Protein AF-A0A1Z4MXE3-F1 (afdb_monomer)

Solvent-accessible surface area (backbone atoms only — not comparable to full-atom values): 8444 Å² total; per-residue (Å²): 136,55,54,47,36,61,93,69,44,44,76,55,53,34,28,38,42,32,34,29,55,72,47,71,58,92,94,42,59,33,21,33,39,33,28,43,34,72,70,35,86,83,35,94,52,37,66,32,67,41,88,80,74,66,72,17,80,38,74,68,53,31,50,51,53,51,50,55,44,47,75,76,68,54,95,65,76,41,93,60,67,86,61,68,53,52,47,77,56,95,62,22,42,34,39,50,47,78,57,98,76,30,22,37,57,46,30,26,53,36,74,44,88,53,75,70,50,71,98,57,78,28,82,36,66,67,59,44,53,52,53,52,48,55,58,48,52,61,46,53,56,53,53,57,64,74,76,108

Foldseek 3Di:
DWWWPQVLWDFFQQKIWIKTFPDDDPPFTKIWTAIDGNVAPVWPRHRDTRPVVDIDRDSVRNVVVVNVCCVVPPPHGDPDGQQPQWDADPQWIWRWDDDPQKIAIFIGHGHGPDTPGDPDIDNDPVVHVVVVVVVVVVVVVVVVVVVD

Secondary structure (DSSP, 8-state):
-PPB-GGG-EEETTEEEEEEEEEEETTEEEEEEEEEETTGGGSTTTT-B-TT---BSSHHHHHHHHHHHHHHH-S---SS-TTTTEEEETTEEEEEEEETTEEEEEEE-TT-------S--BSSHHHHHHHHHHHHHHHHHHHHHTT-

Organism: NCBI:txid231146

Radius of gyration: 16.45 Å; Cα contacts (8 Å, |Δi|>4): 256; chains: 1; bounding box: 43×32×37 Å

Sequence (148 aa):
MSRLLYESSVSYKGYLIIPFVFGKADNYEIYSYKLLAEIGNNSQFHKTENPSGIYGSSISNIIDIAKEHIDKQSEFISSGDSFKSRYIYHHNLIIVSQQEGKYFYDHYPPELLNNIAAPKLFNSEYECLSWIKLGLDGRYTRQRVRQL

Mean predicted aligned error: 4.68 Å

pLDDT: mean 92.14, std 9.33, range [47.22, 98.69]

Structure (mmCIF, N/CA/C/O backbone):
data_AF-A0A1Z4MXE3-F1
#
_entry.id   AF-A0A1Z4MXE3-F1
#
loop_
_atom_site.group_PDB
_atom_site.id
_atom_site.type_symbol
_atom_site.label_atom_id
_atom_site.label_alt_id
_atom_site.label_comp_id
_atom_site.label_asym_id
_atom_site.label_entity_id
_atom_site.label_seq_id
_atom_site.pdbx_PDB_ins_code
_atom_site.Cartn_x
_atom_site.Cartn_y
_atom_site.Cartn_z
_atom_site.occupancy
_atom_site.B_iso_or_equiv
_atom_site.auth_seq_id
_atom_site.auth_comp_id
_atom_site.auth_asym_id
_atom_site.auth_atom_id
_atom_site.pdbx_PDB_model_num
ATOM 1 N N . MET A 1 1 ? 17.500 -2.562 -0.982 1.00 59.06 1 MET A N 1
ATOM 2 C CA . MET A 1 1 ? 16.059 -2.657 -1.287 1.00 59.06 1 MET A CA 1
ATOM 3 C C . MET A 1 1 ? 15.598 -1.291 -1.726 1.00 59.06 1 MET A C 1
ATOM 5 O O . MET A 1 1 ? 16.118 -0.302 -1.223 1.00 59.06 1 MET A O 1
ATOM 9 N N . SER A 1 2 ? 14.756 -1.257 -2.744 1.00 80.94 2 SER A N 1
ATOM 10 C CA . SER A 1 2 ? 14.159 -0.039 -3.264 1.00 80.94 2 SER A CA 1
ATOM 11 C C . SER A 1 2 ? 12.849 0.247 -2.543 1.00 80.94 2 SER A C 1
ATOM 13 O O . SER A 1 2 ? 12.075 -0.660 -2.229 1.00 80.94 2 SER A O 1
ATOM 15 N N . ARG A 1 3 ? 12.600 1.538 -2.343 1.00 92.81 3 ARG A N 1
ATOM 16 C CA . ARG A 1 3 ? 11.379 2.057 -1.746 1.00 92.81 3 ARG A CA 1
ATOM 17 C C . ARG A 1 3 ? 10.138 1.614 -2.528 1.00 92.81 3 ARG A C 1
ATOM 19 O O . ARG A 1 3 ? 10.106 1.697 -3.756 1.00 92.81 3 ARG A O 1
ATOM 26 N N . LEU A 1 4 ? 9.088 1.248 -1.801 1.00 97.25 4 LEU A N 1
ATOM 27 C CA . LEU A 1 4 ? 7.732 1.074 -2.311 1.00 97.25 4 LEU A CA 1
ATOM 28 C C . LEU A 1 4 ? 7.131 2.441 -2.675 1.00 97.25 4 LEU A C 1
ATOM 30 O O . LEU A 1 4 ? 7.092 3.373 -1.863 1.00 97.25 4 LEU A O 1
ATOM 34 N N . LEU A 1 5 ? 6.655 2.572 -3.911 1.00 97.44 5 LEU A N 1
ATOM 35 C CA . LEU A 1 5 ? 6.139 3.823 -4.470 1.00 97.44 5 LEU A CA 1
ATOM 36 C C . LEU A 1 5 ? 4.646 3.963 -4.154 1.00 97.44 5 LEU A C 1
ATOM 38 O O . LEU A 1 5 ? 3.789 3.887 -5.037 1.00 97.44 5 LEU A O 1
ATOM 42 N N . TYR A 1 6 ? 4.315 4.140 -2.874 1.00 97.94 6 TYR A N 1
ATOM 43 C CA . TYR A 1 6 ? 2.925 4.241 -2.417 1.00 97.94 6 TYR A CA 1
ATOM 44 C C . TYR A 1 6 ? 2.140 5.365 -3.104 1.00 97.94 6 TYR A C 1
ATOM 46 O O . TYR A 1 6 ? 0.941 5.214 -3.335 1.00 97.94 6 TYR A O 1
ATOM 54 N N . GLU A 1 7 ? 2.803 6.454 -3.493 1.00 97.38 7 GLU A N 1
ATOM 55 C CA . GLU A 1 7 ? 2.221 7.561 -4.267 1.00 97.38 7 GLU A CA 1
ATOM 56 C C . GLU A 1 7 ? 1.704 7.157 -5.644 1.00 97.38 7 GLU A C 1
ATOM 58 O O . GLU A 1 7 ? 0.838 7.826 -6.196 1.00 97.38 7 GLU A O 1
ATOM 63 N N . SER A 1 8 ? 2.197 6.039 -6.167 1.00 97.81 8 SER A N 1
ATOM 64 C CA . SER A 1 8 ? 1.771 5.456 -7.434 1.00 97.81 8 SER A CA 1
ATOM 65 C C . SER A 1 8 ? 0.892 4.216 -7.241 1.00 97.81 8 SER A C 1
ATOM 67 O O . SER A 1 8 ? 0.644 3.484 -8.194 1.00 97.81 8 SER A O 1
ATOM 69 N N . SER A 1 9 ? 0.430 3.949 -6.013 1.00 97.69 9 SER A N 1
ATOM 70 C CA . SER A 1 9 ? -0.396 2.776 -5.724 1.00 97.69 9 SER A CA 1
ATOM 71 C C . SER A 1 9 ? -1.832 2.917 -6.234 1.00 97.69 9 SER A C 1
ATOM 73 O O . SER A 1 9 ? -2.464 3.977 -6.121 1.00 97.69 9 SER A O 1
ATOM 75 N N . VAL A 1 10 ? -2.371 1.812 -6.750 1.00 97.44 10 VAL A N 1
ATOM 76 C CA . VAL A 1 10 ? -3.715 1.743 -7.337 1.00 97.44 10 VAL A CA 1
ATOM 77 C C . VAL A 1 10 ? -4.519 0.645 -6.658 1.00 97.44 10 VAL A C 1
ATOM 79 O O . VAL A 1 10 ? -4.070 -0.495 -6.578 1.00 97.44 10 VAL A O 1
ATOM 82 N N . SER A 1 11 ? -5.713 0.993 -6.181 1.00 96.88 11 SER A N 1
ATOM 83 C CA . SER A 1 11 ? -6.686 0.013 -5.703 1.00 96.88 11 SER A CA 1
ATOM 84 C C . SER A 1 11 ? -7.402 -0.633 -6.889 1.00 96.88 11 SER A C 1
ATOM 86 O O . SER A 1 11 ? -7.837 0.065 -7.809 1.00 96.88 11 SER A O 1
ATOM 88 N N . TYR A 1 12 ? -7.495 -1.959 -6.892 1.00 96.44 12 TYR A N 1
ATOM 89 C CA . TYR A 1 12 ? -8.133 -2.737 -7.945 1.00 96.44 12 TYR A CA 1
ATOM 90 C C . TYR A 1 12 ? -8.682 -4.059 -7.393 1.00 96.44 12 TYR A C 1
ATOM 92 O O . TYR A 1 12 ? -7.924 -4.891 -6.902 1.00 96.44 12 TYR A O 1
ATOM 100 N N . LYS A 1 13 ? -10.006 -4.261 -7.479 1.00 95.38 13 LYS A N 1
ATOM 101 C CA . LYS A 1 13 ? -10.702 -5.522 -7.136 1.00 95.38 13 LYS A CA 1
ATOM 102 C C . LYS A 1 13 ? -10.370 -6.106 -5.748 1.00 95.38 13 LYS A C 1
ATOM 104 O O . LYS A 1 13 ? -10.313 -7.320 -5.586 1.00 95.38 13 LYS A O 1
ATOM 109 N N . GLY A 1 14 ? -10.177 -5.259 -4.736 1.00 94.81 14 GLY A N 1
ATOM 110 C CA . GLY A 1 14 ? -9.816 -5.697 -3.376 1.00 94.81 14 GLY A CA 1
ATOM 111 C C . GLY A 1 14 ? -8.310 -5.851 -3.135 1.00 94.81 14 GLY A C 1
ATOM 112 O O . GLY A 1 14 ? -7.901 -6.368 -2.094 1.00 94.81 14 GLY A O 1
ATOM 113 N N . TYR A 1 15 ? -7.476 -5.374 -4.062 1.00 96.81 15 TYR A N 1
ATOM 114 C CA . TYR A 1 15 ? -6.020 -5.343 -3.942 1.00 96.81 15 TYR A CA 1
ATOM 115 C C . TYR A 1 15 ? -5.484 -3.922 -4.077 1.00 96.81 15 TYR A C 1
ATOM 117 O O . TYR A 1 15 ? -5.911 -3.174 -4.951 1.00 96.81 15 TYR A O 1
ATOM 125 N N . LEU A 1 16 ? -4.491 -3.567 -3.268 1.00 97.88 16 LEU A N 1
ATOM 126 C CA . LEU A 1 16 ? -3.649 -2.404 -3.506 1.00 97.88 16 LEU A CA 1
ATOM 127 C C . LEU A 1 16 ? -2.408 -2.860 -4.272 1.00 97.88 16 LEU A C 1
ATOM 129 O O . LEU A 1 16 ? -1.584 -3.614 -3.748 1.00 97.88 16 LEU A O 1
ATOM 133 N N . ILE A 1 17 ? -2.288 -2.401 -5.513 1.00 98.31 17 ILE A N 1
ATOM 134 C CA . ILE A 1 17 ? -1.122 -2.603 -6.371 1.00 98.31 17 ILE A CA 1
ATOM 135 C C . ILE A 1 17 ? -0.086 -1.548 -5.998 1.00 98.31 17 ILE A C 1
ATOM 137 O O . ILE A 1 17 ? -0.357 -0.351 -6.099 1.00 98.31 17 ILE A O 1
ATOM 141 N N . ILE A 1 18 ? 1.091 -1.987 -5.554 1.00 98.44 18 ILE A N 1
ATOM 142 C CA . ILE A 1 18 ? 2.138 -1.117 -5.012 1.00 98.44 18 ILE A CA 1
ATOM 143 C C . ILE A 1 18 ? 3.400 -1.282 -5.866 1.00 98.44 18 ILE A C 1
ATOM 145 O O . ILE A 1 18 ? 4.131 -2.260 -5.682 1.00 98.44 18 ILE A O 1
ATOM 149 N N . PRO A 1 19 ? 3.660 -0.366 -6.815 1.00 98.19 19 PRO A N 1
ATOM 150 C CA . PRO A 1 19 ? 4.831 -0.453 -7.675 1.00 98.19 19 PRO A CA 1
ATOM 151 C C . PRO A 1 19 ? 6.120 -0.129 -6.911 1.00 98.19 19 PRO A C 1
ATOM 153 O O . PRO A 1 19 ? 6.120 0.614 -5.927 1.00 98.19 19 PRO A O 1
ATOM 156 N N . PHE A 1 20 ? 7.238 -0.672 -7.383 1.00 97.62 20 PHE A N 1
ATOM 157 C CA . PHE A 1 20 ? 8.581 -0.334 -6.915 1.00 97.62 20 PHE A CA 1
ATOM 158 C C . PHE A 1 20 ? 9.617 -0.557 -8.021 1.00 97.62 20 PHE A C 1
ATOM 160 O O . PHE A 1 20 ? 9.373 -1.287 -8.983 1.00 97.62 20 PHE A O 1
ATOM 167 N N . VAL A 1 21 ? 10.785 0.074 -7.892 1.00 96.75 21 VAL A N 1
ATOM 168 C CA . VAL A 1 21 ? 11.899 -0.112 -8.837 1.00 96.75 21 VAL A CA 1
ATOM 169 C C . VAL A 1 21 ? 12.636 -1.398 -8.479 1.00 96.75 21 VAL A C 1
ATOM 171 O O . VAL A 1 21 ? 13.349 -1.435 -7.484 1.00 96.75 21 VAL A O 1
ATOM 174 N N . PHE A 1 22 ? 12.492 -2.461 -9.259 1.00 95.81 22 PHE A N 1
ATOM 175 C CA . PHE A 1 22 ? 13.205 -3.718 -9.024 1.00 95.81 22 PHE A CA 1
ATOM 176 C C . PHE A 1 22 ? 14.712 -3.584 -9.268 1.00 95.81 22 PHE A C 1
ATOM 178 O O . PHE A 1 22 ? 15.525 -4.069 -8.483 1.00 95.81 22 PHE A O 1
ATOM 185 N N . GLY A 1 23 ? 15.086 -2.887 -10.339 1.00 94.38 23 GLY A N 1
ATOM 186 C CA . GLY A 1 23 ? 16.477 -2.723 -10.740 1.00 94.38 23 GLY A CA 1
ATOM 187 C C . GLY A 1 23 ? 16.647 -1.631 -11.785 1.00 94.38 23 GLY A C 1
ATOM 188 O O . GLY A 1 23 ? 15.691 -0.950 -12.156 1.00 94.38 23 GLY A O 1
ATOM 189 N N . LYS A 1 24 ? 17.882 -1.460 -12.253 1.00 93.31 24 LYS A N 1
ATOM 190 C CA . LYS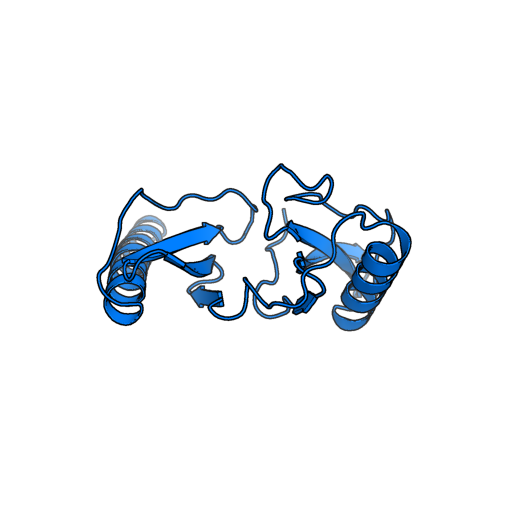 A 1 24 ? 18.224 -0.537 -13.337 1.00 93.31 24 LYS A CA 1
ATOM 191 C C . LYS A 1 24 ? 19.058 -1.271 -14.379 1.00 93.31 24 LYS A C 1
ATOM 193 O O . LYS A 1 24 ? 19.956 -2.025 -14.009 1.00 93.31 24 LYS A O 1
ATOM 198 N N . ALA A 1 25 ? 18.746 -1.048 -15.649 1.00 89.81 25 ALA A N 1
ATOM 199 C CA . ALA A 1 25 ? 19.550 -1.483 -16.784 1.00 89.81 25 ALA A CA 1
ATOM 200 C C . ALA A 1 25 ? 19.910 -0.236 -17.596 1.00 89.81 25 ALA A C 1
ATOM 202 O O . ALA A 1 25 ? 19.024 0.472 -18.077 1.00 89.81 25 ALA A O 1
ATOM 203 N N . ASP A 1 26 ? 21.204 0.069 -17.678 1.00 88.69 26 ASP A N 1
ATOM 204 C CA . ASP A 1 26 ? 21.718 1.355 -18.156 1.00 88.69 26 ASP A CA 1
ATOM 205 C C . ASP A 1 26 ? 21.031 2.540 -17.446 1.00 88.69 26 ASP A C 1
ATOM 207 O O . ASP A 1 26 ? 21.112 2.675 -16.224 1.00 88.69 26 ASP A O 1
ATOM 211 N N . ASN A 1 27 ? 20.317 3.377 -18.205 1.00 87.31 27 ASN A N 1
ATOM 212 C CA . ASN A 1 27 ? 19.571 4.534 -17.705 1.00 87.31 27 ASN A CA 1
ATOM 213 C C . ASN A 1 27 ? 18.071 4.255 -17.504 1.00 87.31 27 ASN A C 1
ATOM 215 O O . ASN A 1 27 ? 17.316 5.184 -17.214 1.00 87.31 27 ASN A O 1
ATOM 219 N N . TYR A 1 28 ? 17.627 3.005 -17.654 1.00 91.94 28 TYR A N 1
ATOM 220 C CA . TYR A 1 28 ? 16.220 2.627 -17.545 1.00 91.94 28 TYR A CA 1
ATOM 221 C C . TYR A 1 28 ? 15.931 1.933 -16.217 1.00 91.94 28 TYR A C 1
ATOM 223 O O . TYR A 1 28 ? 16.655 1.036 -15.780 1.00 91.94 28 TYR A O 1
ATOM 231 N N . GLU A 1 29 ? 14.841 2.344 -15.573 1.00 95.69 29 GLU A N 1
ATOM 232 C CA . GLU A 1 29 ? 14.320 1.675 -14.386 1.00 95.69 29 GLU A CA 1
ATOM 233 C C . GLU A 1 29 ? 13.454 0.481 -14.797 1.00 95.69 29 GLU A C 1
ATOM 235 O O . GLU A 1 29 ? 12.609 0.579 -15.685 1.00 95.69 29 GLU A O 1
ATOM 240 N N . ILE A 1 30 ? 13.669 -0.650 -14.130 1.00 96.88 30 ILE A N 1
ATOM 241 C CA . ILE A 1 30 ? 12.856 -1.857 -14.261 1.00 96.88 30 ILE A CA 1
ATOM 242 C C . ILE A 1 30 ? 11.905 -1.877 -13.073 1.00 96.88 30 ILE A C 1
ATOM 244 O O . ILE A 1 30 ? 12.349 -1.845 -11.923 1.00 96.88 30 ILE A O 1
ATOM 248 N N . TYR A 1 31 ? 10.607 -1.949 -13.338 1.00 97.94 31 TYR A N 1
ATOM 249 C CA . TYR A 1 31 ? 9.574 -1.914 -12.312 1.00 97.94 31 TYR A CA 1
ATOM 250 C C . TYR A 1 31 ? 9.031 -3.306 -12.003 1.00 97.94 31 TYR A C 1
ATOM 252 O O . TYR A 1 31 ? 8.913 -4.171 -12.869 1.00 97.94 31 TYR A O 1
ATOM 260 N N . SER A 1 32 ? 8.667 -3.488 -10.743 1.00 97.94 32 SER A N 1
ATOM 261 C CA . SER A 1 32 ? 7.923 -4.631 -10.227 1.00 97.94 32 SER A CA 1
ATOM 262 C C . SER A 1 32 ? 6.816 -4.114 -9.300 1.00 97.94 32 SER A C 1
ATOM 264 O O . SER A 1 32 ? 6.640 -2.902 -9.140 1.00 97.94 32 SER A O 1
ATOM 266 N N . TYR A 1 33 ? 6.028 -5.011 -8.719 1.00 98.19 33 TYR A N 1
ATOM 267 C CA . TYR A 1 33 ? 4.914 -4.662 -7.845 1.00 98.19 33 TYR A CA 1
ATOM 268 C C . TYR A 1 33 ? 4.785 -5.626 -6.672 1.00 98.19 33 TYR A C 1
ATOM 270 O O . TYR A 1 33 ? 5.177 -6.792 -6.739 1.00 98.19 33 TYR A O 1
ATOM 278 N N . LYS A 1 34 ? 4.204 -5.124 -5.586 1.00 97.94 34 LYS A N 1
ATOM 279 C CA . LYS A 1 34 ? 3.666 -5.936 -4.496 1.00 97.94 34 LYS A CA 1
ATOM 280 C C . LYS A 1 34 ? 2.160 -5.763 -4.426 1.00 97.94 34 LYS A C 1
ATOM 282 O O . LYS A 1 34 ? 1.635 -4.727 -4.839 1.00 97.94 34 LYS A O 1
ATOM 287 N N . LEU A 1 35 ? 1.480 -6.763 -3.882 1.00 97.38 35 LEU A N 1
ATOM 288 C CA . LEU A 1 35 ? 0.046 -6.705 -3.629 1.00 97.38 35 LEU A CA 1
ATOM 289 C C . LEU A 1 35 ? -0.231 -6.668 -2.126 1.00 97.38 35 LEU A C 1
ATOM 291 O O . LEU A 1 35 ? 0.358 -7.418 -1.351 1.00 97.38 35 LEU A O 1
ATOM 295 N N . LEU A 1 36 ? -1.156 -5.808 -1.712 1.00 97.00 36 LEU A N 1
ATOM 296 C CA . LEU A 1 36 ? -1.786 -5.872 -0.396 1.00 97.00 36 LEU A CA 1
ATOM 297 C C . LEU A 1 36 ? -3.259 -6.221 -0.606 1.00 97.00 36 LEU A C 1
ATOM 299 O O . LEU A 1 36 ? -3.972 -5.481 -1.274 1.00 97.00 36 LEU A O 1
ATOM 303 N N . ALA A 1 37 ? -3.707 -7.360 -0.084 1.00 95.44 37 ALA A N 1
ATOM 304 C CA . ALA A 1 37 ? -5.097 -7.794 -0.216 1.00 95.44 37 ALA A CA 1
ATOM 305 C C . ALA A 1 37 ? -5.952 -7.285 0.949 1.00 95.44 37 ALA A C 1
ATOM 307 O O . ALA A 1 37 ? -5.512 -7.370 2.097 1.00 95.44 37 ALA A O 1
ATOM 308 N N . GLU A 1 38 ? -7.171 -6.836 0.652 1.00 93.19 38 GLU A N 1
ATOM 309 C CA . GLU A 1 38 ? -8.182 -6.402 1.627 1.00 93.19 38 GLU A CA 1
ATOM 310 C C . GLU A 1 38 ? -8.487 -7.493 2.665 1.00 93.19 38 GLU A C 1
ATOM 312 O O . GLU A 1 38 ? -8.558 -7.220 3.859 1.00 93.19 38 GLU A O 1
ATOM 317 N N . ILE A 1 39 ? -8.594 -8.747 2.220 1.00 92.31 39 ILE A N 1
ATOM 318 C CA . ILE A 1 39 ? -8.897 -9.904 3.078 1.00 92.31 39 ILE A CA 1
ATOM 319 C C . ILE A 1 39 ? -7.670 -10.465 3.812 1.00 92.31 39 ILE A C 1
ATOM 321 O O . ILE A 1 39 ? -7.717 -11.562 4.373 1.00 92.31 39 ILE A O 1
ATOM 325 N N . GLY A 1 40 ? -6.555 -9.730 3.819 1.00 92.00 40 GLY A N 1
ATOM 326 C CA . GLY A 1 40 ? -5.360 -10.131 4.549 1.00 92.00 40 GLY A CA 1
ATOM 327 C C . GLY A 1 40 ? -4.800 -11.473 4.074 1.00 92.00 40 GLY A C 1
ATOM 328 O O . GLY A 1 40 ? -4.906 -11.835 2.903 1.00 92.00 40 GLY A O 1
ATOM 329 N N . ASN A 1 41 ? -4.255 -12.243 5.017 1.00 92.00 41 ASN A N 1
ATOM 330 C CA . ASN A 1 41 ? -3.655 -13.562 4.777 1.00 92.00 41 ASN A CA 1
ATOM 331 C C . ASN A 1 41 ? -4.618 -14.609 4.183 1.00 92.00 41 ASN A C 1
ATOM 333 O O . ASN A 1 41 ? -4.158 -15.670 3.776 1.00 92.00 41 ASN A O 1
ATOM 337 N N . ASN A 1 42 ? -5.926 -14.334 4.113 1.00 92.12 42 ASN A N 1
ATOM 338 C CA . ASN A 1 42 ? -6.878 -15.219 3.435 1.00 92.12 42 ASN A CA 1
ATOM 339 C C . ASN A 1 42 ? -6.734 -15.180 1.905 1.00 92.12 42 ASN A C 1
ATOM 341 O O . ASN A 1 42 ? -7.310 -16.012 1.216 1.00 92.12 42 ASN A O 1
ATOM 345 N N . SER A 1 43 ? -5.978 -14.222 1.363 1.00 92.69 43 SER A N 1
ATOM 346 C CA . SER A 1 43 ? -5.613 -14.176 -0.051 1.00 92.69 43 SER A CA 1
ATOM 347 C C . SER A 1 43 ? -4.160 -14.605 -0.244 1.00 92.69 43 SER A C 1
ATOM 349 O O . SER A 1 43 ? -3.258 -14.006 0.343 1.00 92.69 43 SER A O 1
ATOM 351 N N . GLN A 1 44 ? -3.914 -15.520 -1.186 1.00 92.81 44 GLN A N 1
ATOM 352 C CA . GLN A 1 44 ? -2.562 -15.935 -1.603 1.00 92.81 44 GLN A CA 1
ATOM 353 C C . GLN A 1 44 ? -1.680 -14.784 -2.123 1.00 92.81 44 GLN A C 1
ATOM 355 O O . GLN A 1 44 ? -0.454 -14.874 -2.141 1.00 92.81 44 GLN A O 1
ATOM 360 N N . PHE A 1 45 ? -2.299 -13.678 -2.539 1.00 95.06 45 PHE A N 1
ATOM 361 C CA . PHE A 1 45 ? -1.600 -12.485 -3.012 1.00 95.06 45 PHE A CA 1
ATOM 362 C C . PHE A 1 45 ? -1.291 -11.455 -1.919 1.00 95.06 45 PHE A C 1
ATOM 364 O O . PHE A 1 45 ? -0.721 -10.406 -2.215 1.00 95.06 45 PHE A O 1
ATOM 371 N N . HIS A 1 46 ? -1.665 -11.694 -0.660 1.00 96.12 46 HIS A N 1
ATOM 372 C CA . HIS A 1 46 ? -1.410 -10.715 0.392 1.00 96.12 46 HIS A CA 1
AT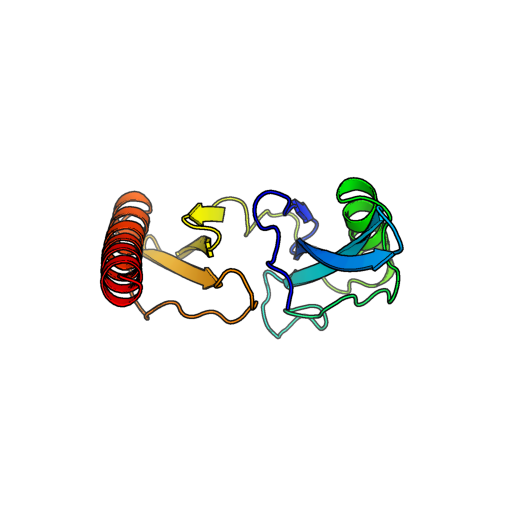OM 373 C C . HIS A 1 46 ? 0.083 -10.620 0.725 1.00 96.12 46 HIS A C 1
ATOM 375 O O . HIS A 1 46 ? 0.700 -11.588 1.156 1.00 96.12 46 HIS A O 1
ATOM 381 N N . LYS A 1 47 ? 0.644 -9.414 0.559 1.00 95.88 47 LYS A N 1
ATOM 382 C CA . LYS A 1 47 ? 2.068 -9.075 0.733 1.00 95.88 47 LYS A CA 1
ATOM 383 C C . LYS A 1 47 ? 3.008 -9.789 -0.245 1.00 95.88 47 LYS A C 1
ATOM 385 O O . LYS A 1 47 ? 4.223 -9.751 -0.054 1.00 95.88 47 LYS A O 1
ATOM 390 N N . THR A 1 48 ? 2.471 -10.380 -1.310 1.00 95.50 48 THR A N 1
ATOM 391 C CA . THR A 1 48 ? 3.254 -11.100 -2.317 1.00 95.50 48 THR A CA 1
ATOM 392 C C . THR A 1 48 ? 3.955 -10.120 -3.253 1.00 95.50 48 THR A C 1
ATOM 394 O O . THR A 1 48 ? 3.373 -9.122 -3.686 1.00 95.50 48 THR A O 1
ATOM 397 N N . GLU A 1 49 ? 5.219 -10.403 -3.557 1.00 96.44 49 GLU A N 1
ATOM 398 C CA . GLU A 1 49 ? 6.024 -9.664 -4.526 1.00 96.44 49 GLU A CA 1
ATOM 399 C C . GLU A 1 49 ? 5.962 -10.359 -5.886 1.00 96.44 49 GLU A C 1
ATOM 401 O O . GLU A 1 49 ? 6.181 -11.563 -5.974 1.00 96.44 49 GLU A O 1
ATOM 406 N N . ASN A 1 50 ? 5.652 -9.587 -6.926 1.00 96.38 50 ASN A N 1
ATOM 407 C CA . ASN A 1 50 ? 5.606 -10.004 -8.324 1.00 96.38 50 ASN A CA 1
ATOM 408 C C . ASN A 1 50 ? 4.965 -11.384 -8.587 1.00 96.38 50 ASN A C 1
ATOM 410 O O . ASN A 1 50 ? 5.613 -12.257 -9.167 1.00 96.38 50 ASN A O 1
ATOM 414 N N . PRO A 1 51 ? 3.696 -11.613 -8.204 1.00 96.25 51 PRO A N 1
ATOM 415 C CA . PRO A 1 51 ? 3.060 -12.916 -8.401 1.00 96.25 51 PRO A CA 1
ATOM 416 C C . PRO A 1 51 ? 2.917 -13.329 -9.879 1.00 96.25 51 PRO A C 1
ATOM 418 O O . PRO A 1 51 ? 2.759 -14.513 -10.158 1.00 96.25 51 PRO A O 1
ATOM 421 N N . SER A 1 52 ? 3.012 -12.398 -10.839 1.00 96.12 52 SER A N 1
ATOM 422 C CA . SER A 1 52 ? 3.068 -12.736 -12.272 1.00 96.12 52 SER A CA 1
ATOM 423 C C . SER A 1 52 ? 4.461 -13.142 -12.764 1.00 96.12 52 SER A C 1
ATOM 425 O O . SER A 1 52 ? 4.569 -13.767 -13.816 1.00 96.12 52 SER A O 1
ATOM 427 N N . GLY A 1 53 ? 5.526 -12.766 -12.049 1.00 97.00 53 GLY A N 1
ATOM 428 C CA . GLY A 1 53 ? 6.910 -12.910 -12.503 1.00 97.00 53 GLY A CA 1
ATOM 429 C C . GLY A 1 53 ? 7.312 -11.954 -13.636 1.00 97.00 53 GLY A C 1
ATOM 430 O O . GLY A 1 53 ? 8.428 -12.059 -14.143 1.00 97.00 53 GLY A O 1
ATOM 431 N N . ILE A 1 54 ? 6.442 -11.018 -14.035 1.00 97.25 54 ILE A N 1
ATOM 432 C CA . ILE A 1 54 ? 6.666 -10.106 -15.164 1.00 97.25 54 ILE A CA 1
ATOM 433 C C . ILE A 1 54 ? 7.109 -8.735 -14.643 1.00 97.25 54 ILE A C 1
ATOM 435 O O . ILE A 1 54 ? 6.564 -8.209 -13.675 1.00 97.25 54 ILE A O 1
ATOM 439 N N . TYR A 1 55 ? 8.105 -8.148 -15.304 1.00 97.44 55 TYR A N 1
ATOM 440 C CA . TYR A 1 55 ? 8.626 -6.816 -14.995 1.00 97.44 55 TYR A CA 1
ATOM 441 C C . TYR A 1 55 ? 8.130 -5.787 -16.009 1.00 97.44 55 TYR A C 1
ATOM 443 O O . TYR A 1 55 ? 7.914 -6.111 -17.177 1.00 97.44 55 TYR A O 1
ATOM 451 N N . GLY A 1 56 ? 7.973 -4.543 -15.562 1.00 96.62 56 GLY A N 1
ATOM 452 C CA . GLY A 1 56 ? 7.483 -3.442 -16.384 1.00 96.62 56 GLY A CA 1
ATOM 453 C C . GLY A 1 56 ? 8.561 -2.409 -16.699 1.00 96.62 56 GLY A C 1
ATOM 454 O O . GLY A 1 56 ? 9.496 -2.209 -15.926 1.00 96.62 56 GLY A O 1
ATOM 455 N N . SER A 1 57 ? 8.405 -1.711 -17.822 1.00 95.69 57 SER A N 1
ATOM 456 C CA . SER A 1 57 ? 9.301 -0.618 -18.247 1.00 95.69 57 SER A CA 1
ATOM 457 C C . SER A 1 57 ? 8.894 0.758 -17.708 1.00 95.69 57 SER A C 1
ATOM 459 O O . SER A 1 57 ? 9.611 1.741 -17.868 1.00 95.69 57 SER A O 1
ATOM 461 N N . SER A 1 58 ? 7.720 0.846 -17.084 1.00 97.38 58 SER A N 1
ATOM 462 C CA . SER A 1 58 ? 7.195 2.055 -16.454 1.00 97.38 58 SER A CA 1
ATOM 463 C C . SER A 1 58 ? 6.214 1.693 -15.341 1.00 97.38 58 SER A C 1
ATOM 465 O O . SER A 1 58 ? 5.699 0.573 -15.291 1.00 97.38 58 SER A O 1
ATOM 467 N N . ILE A 1 59 ? 5.898 2.671 -14.491 1.00 98.06 59 ILE A N 1
ATOM 468 C CA . ILE A 1 59 ? 4.880 2.543 -13.439 1.00 98.06 59 ILE A CA 1
ATOM 469 C C . ILE A 1 59 ? 3.511 2.159 -14.025 1.00 98.06 59 ILE A C 1
ATOM 471 O O . ILE A 1 59 ? 2.868 1.244 -13.518 1.00 98.06 59 ILE A O 1
ATOM 475 N N . SER A 1 60 ? 3.070 2.809 -15.110 1.00 98.25 60 SER A N 1
ATOM 476 C CA . SER A 1 60 ? 1.782 2.478 -15.744 1.00 98.25 60 SER A CA 1
ATOM 477 C C . SER A 1 60 ? 1.770 1.039 -16.250 1.00 98.25 60 SER A C 1
ATOM 479 O O . SER A 1 60 ? 0.842 0.291 -15.969 1.00 98.25 60 SER A O 1
ATOM 481 N N . ASN A 1 61 ? 2.840 0.630 -16.937 1.00 98.00 61 ASN A N 1
ATOM 482 C CA . ASN A 1 61 ? 2.930 -0.705 -17.510 1.00 98.00 61 ASN A CA 1
ATOM 483 C C . ASN A 1 61 ? 2.913 -1.805 -16.436 1.00 98.00 61 ASN A C 1
ATOM 485 O O . ASN A 1 61 ? 2.199 -2.790 -16.606 1.00 98.00 61 ASN A O 1
ATOM 489 N N . ILE A 1 62 ? 3.632 -1.636 -15.318 1.00 98.62 62 ILE A N 1
ATOM 490 C CA . ILE A 1 62 ? 3.611 -2.643 -14.247 1.00 98.62 62 ILE A CA 1
ATOM 491 C C . ILE A 1 62 ? 2.259 -2.707 -13.525 1.00 98.62 62 ILE A C 1
ATOM 493 O O . ILE A 1 62 ? 1.845 -3.779 -13.087 1.00 98.62 62 ILE A O 1
ATOM 497 N N . ILE A 1 63 ? 1.536 -1.585 -13.438 1.00 98.69 63 ILE A N 1
ATOM 498 C CA . ILE A 1 63 ? 0.167 -1.564 -12.911 1.00 98.69 63 ILE A CA 1
ATOM 499 C C . ILE A 1 63 ? -0.775 -2.337 -13.837 1.00 98.69 63 ILE A C 1
ATOM 501 O O . ILE A 1 63 ? -1.599 -3.107 -13.346 1.00 98.69 63 ILE A O 1
ATOM 505 N N . ASP A 1 64 ? -0.655 -2.166 -15.153 1.00 98.62 64 ASP A N 1
ATOM 506 C CA . ASP A 1 64 ? -1.497 -2.880 -16.118 1.00 98.62 64 ASP A CA 1
ATOM 507 C C . ASP A 1 64 ? -1.221 -4.391 -16.098 1.00 98.62 64 ASP A C 1
ATOM 509 O O . ASP A 1 64 ? -2.164 -5.179 -16.037 1.00 98.62 64 ASP A O 1
ATOM 513 N N . ILE A 1 65 ? 0.053 -4.795 -16.008 1.00 98.50 65 ILE A N 1
ATOM 514 C CA . ILE A 1 65 ? 0.457 -6.197 -15.793 1.00 98.50 65 ILE A CA 1
ATOM 515 C C . ILE A 1 65 ? -0.167 -6.759 -14.506 1.00 98.50 65 ILE A C 1
ATOM 517 O O . ILE A 1 65 ? -0.715 -7.862 -14.501 1.00 98.50 65 ILE A O 1
ATOM 521 N N . ALA A 1 66 ? -0.108 -6.005 -13.404 1.00 98.38 66 ALA A N 1
ATOM 522 C CA . ALA A 1 66 ? -0.674 -6.435 -12.131 1.00 98.38 66 ALA A CA 1
ATOM 523 C C . ALA A 1 66 ? -2.202 -6.601 -12.200 1.00 98.38 66 ALA A C 1
ATOM 525 O O . ALA A 1 66 ? -2.727 -7.585 -11.677 1.00 98.38 66 ALA A O 1
ATOM 526 N N . LYS A 1 67 ? -2.913 -5.681 -12.869 1.00 98.25 67 LYS A N 1
ATOM 527 C CA . LYS A 1 67 ? -4.363 -5.794 -13.100 1.00 98.25 67 LYS A CA 1
ATOM 528 C C . LYS A 1 67 ? -4.704 -7.028 -13.930 1.00 98.25 67 LYS A C 1
ATOM 530 O O . LYS A 1 67 ? -5.570 -7.795 -13.525 1.00 98.25 67 LYS A O 1
ATOM 535 N N . GLU A 1 68 ? -3.988 -7.256 -15.032 1.00 98.00 68 GLU A N 1
ATOM 536 C CA . GLU A 1 68 ? -4.189 -8.433 -15.885 1.00 98.00 68 GLU A CA 1
ATOM 537 C C . GLU A 1 68 ? -3.965 -9.740 -15.109 1.00 98.00 68 GLU A C 1
ATOM 539 O O . GLU A 1 68 ? -4.719 -10.702 -15.261 1.00 98.00 68 GLU A O 1
ATOM 544 N N . HIS A 1 69 ? -2.953 -9.776 -14.237 1.00 97.31 69 HIS A N 1
ATOM 545 C CA . HIS A 1 69 ? -2.708 -10.926 -13.372 1.00 97.31 69 HIS A CA 1
ATOM 546 C C . HIS A 1 69 ? -3.859 -11.160 -12.383 1.00 97.31 69 HIS A C 1
ATOM 548 O O . HIS A 1 69 ? -4.336 -12.289 -12.267 1.00 97.31 69 HIS A O 1
ATOM 554 N N . ILE A 1 70 ? -4.336 -10.105 -11.709 1.00 96.38 70 ILE A N 1
ATOM 555 C CA . ILE A 1 70 ? -5.488 -10.180 -10.794 1.00 96.38 70 ILE A CA 1
ATOM 556 C C . ILE A 1 70 ? -6.729 -10.686 -11.540 1.00 96.38 70 ILE A C 1
ATOM 558 O O . ILE A 1 70 ? -7.415 -11.574 -11.043 1.00 96.38 70 ILE A O 1
ATOM 562 N N . ASP A 1 71 ? -6.988 -10.187 -12.749 1.00 95.81 71 ASP A N 1
ATOM 563 C CA . ASP A 1 71 ? -8.138 -10.598 -13.561 1.00 95.81 71 ASP A CA 1
ATOM 564 C C . ASP A 1 71 ? -8.126 -12.085 -13.922 1.00 95.81 71 ASP A C 1
ATOM 566 O O . ASP A 1 71 ? -9.188 -12.698 -14.027 1.00 95.81 71 ASP A O 1
ATOM 570 N N . LYS A 1 72 ? -6.938 -12.667 -14.111 1.00 95.00 72 LYS A N 1
ATOM 571 C CA . LYS A 1 72 ? -6.774 -14.067 -14.522 1.00 95.00 72 LYS A CA 1
ATOM 572 C C . LYS A 1 72 ? -6.685 -15.048 -13.356 1.00 95.00 72 LYS A C 1
ATOM 574 O O . LYS A 1 72 ? -7.042 -16.206 -13.539 1.00 95.00 72 LYS A O 1
ATOM 579 N N . GLN A 1 73 ? -6.137 -14.622 -12.218 1.00 93.19 73 GLN A N 1
ATOM 580 C CA . GLN A 1 73 ? -5.682 -15.532 -11.156 1.00 93.19 73 GLN A CA 1
ATOM 581 C C . GLN A 1 73 ? -6.342 -15.280 -9.796 1.00 93.19 73 GLN A C 1
ATOM 583 O O . GLN A 1 73 ? -6.112 -16.044 -8.859 1.00 93.19 73 GLN A O 1
ATOM 588 N N . SER A 1 74 ? -7.122 -14.207 -9.644 1.00 85.62 74 SER A N 1
ATOM 589 C CA . SER A 1 74 ? -7.750 -13.913 -8.360 1.00 85.62 74 SER A CA 1
ATOM 590 C C . SER A 1 74 ? -8.985 -14.771 -8.112 1.00 85.62 74 SER A C 1
ATOM 592 O O . SER A 1 74 ? -9.936 -14.760 -8.889 1.00 85.62 74 SER A O 1
ATOM 594 N N . GLU A 1 75 ? -8.999 -15.449 -6.967 1.00 84.25 75 GLU A N 1
ATOM 595 C CA . GLU A 1 75 ? -10.162 -16.182 -6.452 1.00 84.25 75 GLU A CA 1
ATOM 596 C C . GLU A 1 75 ? -11.143 -15.262 -5.704 1.00 84.25 75 GLU A C 1
ATOM 598 O O . GLU A 1 75 ? -12.281 -15.638 -5.429 1.00 84.25 75 GLU A O 1
ATOM 603 N N . PHE A 1 76 ? -10.709 -14.039 -5.380 1.00 85.88 76 PHE A N 1
ATOM 604 C CA . PHE A 1 76 ? -11.483 -13.043 -4.649 1.00 85.88 76 PHE A CA 1
ATOM 605 C C . PHE A 1 76 ? -11.598 -11.747 -5.454 1.00 85.88 76 PHE A C 1
ATOM 607 O O . PHE A 1 76 ? -10.611 -11.218 -5.966 1.00 85.88 76 PHE A O 1
ATOM 614 N N . ILE A 1 77 ? -12.811 -11.207 -5.548 1.00 84.62 77 ILE A N 1
ATOM 615 C CA . ILE A 1 77 ? -13.061 -9.900 -6.153 1.00 84.62 77 ILE A CA 1
ATOM 616 C C . ILE A 1 77 ? -13.935 -9.109 -5.189 1.00 84.62 77 ILE A C 1
ATOM 618 O O . ILE A 1 77 ? -15.070 -9.493 -4.911 1.00 84.62 77 ILE A O 1
ATOM 622 N N . SER A 1 78 ? -13.406 -7.988 -4.705 1.00 86.12 78 SER A N 1
ATOM 623 C CA . SER A 1 78 ? -14.187 -7.011 -3.945 1.00 86.12 78 SER A CA 1
ATOM 624 C C . SER A 1 78 ? -14.834 -6.001 -4.889 1.00 86.12 78 SER A C 1
ATOM 626 O O . SER A 1 78 ? -14.192 -5.510 -5.822 1.00 86.12 78 SER A O 1
ATOM 628 N N . SER A 1 79 ? -16.102 -5.669 -4.636 1.00 77.75 79 SER A N 1
ATOM 629 C CA . SER A 1 79 ? -16.794 -4.550 -5.288 1.00 77.75 79 SER A CA 1
ATOM 630 C C . SER A 1 79 ? -16.522 -3.205 -4.602 1.00 77.75 79 SER A C 1
ATOM 632 O O . SER A 1 79 ? -16.911 -2.164 -5.129 1.00 77.75 79 SER A O 1
ATOM 634 N N . GLY A 1 80 ? -15.911 -3.223 -3.412 1.00 82.06 80 GLY A N 1
ATOM 635 C CA . GLY A 1 80 ? -15.552 -2.036 -2.643 1.00 82.06 80 GLY A CA 1
ATOM 636 C C . GLY A 1 80 ? -14.112 -1.582 -2.878 1.00 82.06 80 GLY A C 1
ATOM 637 O O . GLY A 1 80 ? -13.316 -2.258 -3.527 1.00 82.06 80 GLY A O 1
ATOM 638 N N . ASP A 1 81 ? -13.776 -0.424 -2.307 1.00 85.62 81 ASP A N 1
ATOM 639 C CA . ASP A 1 81 ? -12.398 0.060 -2.213 1.00 85.62 81 ASP A CA 1
ATOM 640 C C . ASP A 1 81 ? -12.011 0.238 -0.742 1.00 85.62 81 ASP A C 1
ATOM 642 O O . ASP A 1 81 ? -12.109 1.330 -0.175 1.00 85.62 81 ASP A O 1
ATOM 646 N N . SER A 1 82 ? -11.544 -0.846 -0.125 1.00 87.62 82 SER A N 1
ATOM 647 C CA . SER A 1 82 ? -11.032 -0.833 1.253 1.00 87.62 82 SER A CA 1
ATOM 648 C C . SER A 1 82 ? -9.694 -0.100 1.402 1.00 87.62 82 SER A C 1
ATOM 650 O O . SER A 1 82 ? -9.214 0.101 2.514 1.00 87.62 82 SER A O 1
ATOM 652 N N . PHE A 1 83 ? -9.120 0.385 0.297 1.00 94.12 83 PHE A N 1
ATOM 653 C CA . PHE A 1 83 ? -7.935 1.245 0.268 1.00 94.12 83 PHE A CA 1
ATOM 654 C C . PHE A 1 83 ? -8.270 2.705 -0.073 1.00 94.12 83 PHE A C 1
ATOM 656 O O . PHE A 1 83 ? -7.365 3.498 -0.369 1.00 94.12 83 PHE A O 1
ATOM 663 N N . LYS A 1 84 ? -9.556 3.081 -0.035 1.00 93.50 84 LYS A N 1
ATOM 664 C CA . LYS A 1 84 ? -10.019 4.446 -0.312 1.00 93.50 84 LYS A CA 1
ATOM 665 C C . LYS A 1 84 ? -9.437 5.458 0.676 1.00 93.50 84 LYS A C 1
ATOM 667 O O . LYS A 1 84 ? -8.946 6.501 0.254 1.00 93.50 84 LYS A O 1
ATOM 672 N N . SER A 1 85 ? -9.435 5.131 1.968 1.00 95.12 85 SER A N 1
ATOM 673 C CA . SER A 1 85 ? -8.850 5.958 3.036 1.00 95.12 85 SER A CA 1
ATOM 674 C C . SER A 1 85 ? -7.357 5.664 3.230 1.00 95.12 85 SER A C 1
ATOM 676 O O . SER A 1 85 ? -6.886 5.424 4.344 1.00 95.12 85 SER A O 1
ATOM 678 N N . ARG A 1 86 ? -6.595 5.656 2.127 1.00 96.62 86 ARG A N 1
ATOM 679 C CA . ARG A 1 86 ? -5.130 5.553 2.164 1.00 96.62 86 ARG A CA 1
ATOM 680 C C . ARG A 1 86 ? -4.475 6.929 2.116 1.00 96.62 86 ARG A C 1
ATOM 682 O O . ARG A 1 86 ? -4.860 7.798 1.338 1.00 96.62 86 ARG A O 1
ATOM 689 N N . TYR A 1 87 ? -3.426 7.089 2.905 1.00 97.06 87 TYR A N 1
ATOM 690 C CA . TYR A 1 87 ? -2.655 8.312 3.052 1.00 97.06 87 TYR A CA 1
ATOM 691 C C . TYR A 1 87 ? -1.171 8.004 2.962 1.00 97.06 87 TYR A C 1
ATOM 693 O O . TYR A 1 87 ? -0.714 6.933 3.362 1.00 97.06 87 TYR A O 1
ATOM 701 N N . ILE A 1 88 ? -0.408 8.972 2.465 1.00 96.75 88 ILE A N 1
ATOM 702 C CA . ILE A 1 88 ? 1.043 8.860 2.358 1.00 96.75 88 ILE A CA 1
ATOM 703 C C . ILE A 1 88 ? 1.675 9.980 3.167 1.00 96.75 88 ILE A C 1
ATOM 705 O O . ILE A 1 88 ? 1.359 11.153 2.967 1.00 96.75 88 ILE A O 1
ATOM 709 N N . TYR A 1 89 ? 2.572 9.620 4.083 1.00 95.38 89 TYR A N 1
ATOM 710 C CA . TYR A 1 89 ? 3.283 10.587 4.918 1.00 95.38 89 TYR A CA 1
ATOM 711 C C . TYR A 1 89 ? 4.728 10.151 5.155 1.00 95.38 89 TYR A C 1
ATOM 713 O O . TYR A 1 89 ? 4.981 9.041 5.622 1.00 95.38 89 TYR A O 1
ATOM 721 N N . HIS A 1 90 ? 5.696 11.001 4.795 1.00 92.88 90 HIS A N 1
ATOM 722 C CA . HIS A 1 90 ? 7.129 10.659 4.801 1.00 92.88 90 HIS A CA 1
ATOM 723 C C . HIS A 1 90 ? 7.430 9.296 4.147 1.00 92.88 90 HIS A C 1
ATOM 725 O O . HIS A 1 90 ? 8.175 8.486 4.694 1.00 92.88 90 HIS A O 1
ATOM 731 N N . HIS A 1 91 ? 6.807 9.033 2.993 1.00 95.12 91 HIS A N 1
ATOM 732 C CA . HIS A 1 91 ? 6.878 7.765 2.252 1.00 95.12 91 HIS A CA 1
ATOM 733 C C . HIS A 1 91 ? 6.327 6.525 2.977 1.00 95.12 91 HIS A C 1
ATOM 735 O O . HIS A 1 91 ? 6.548 5.408 2.523 1.00 95.12 91 HIS A O 1
ATOM 741 N N . ASN A 1 92 ? 5.615 6.690 4.090 1.00 96.31 92 ASN A N 1
ATOM 742 C CA . ASN A 1 92 ? 4.878 5.608 4.737 1.00 96.31 92 ASN A CA 1
ATOM 743 C C . ASN A 1 92 ? 3.471 5.548 4.152 1.00 96.31 92 ASN A C 1
ATOM 745 O O . ASN A 1 92 ? 2.878 6.599 3.901 1.00 96.31 92 ASN A O 1
ATOM 749 N N . LEU A 1 93 ? 2.930 4.343 4.008 1.00 97.69 93 LEU A N 1
ATOM 750 C CA . LEU A 1 93 ? 1.523 4.127 3.697 1.00 97.69 93 LEU A CA 1
ATOM 751 C C . LEU A 1 93 ? 0.750 3.959 5.001 1.00 97.69 93 LEU A C 1
ATOM 753 O O . LEU A 1 93 ? 1.090 3.119 5.835 1.00 97.69 93 LEU A O 1
ATOM 757 N N . ILE A 1 94 ? -0.294 4.760 5.150 1.00 97.75 94 ILE A N 1
ATOM 758 C CA . ILE A 1 94 ? -1.264 4.682 6.234 1.00 97.75 94 ILE A CA 1
ATOM 759 C C . ILE A 1 94 ? -2.606 4.335 5.607 1.00 97.75 94 ILE A C 1
ATOM 761 O O . ILE A 1 94 ? -3.045 5.038 4.702 1.00 97.75 94 ILE A O 1
ATOM 765 N N . ILE A 1 95 ? -3.261 3.277 6.068 1.00 97.00 95 ILE A N 1
ATOM 766 C CA . ILE A 1 95 ? -4.624 2.940 5.638 1.00 97.00 95 ILE A CA 1
ATOM 767 C C . ILE A 1 95 ? -5.508 3.059 6.864 1.00 97.00 95 ILE A C 1
ATOM 769 O O . ILE A 1 95 ? -5.277 2.352 7.840 1.00 97.00 95 ILE A O 1
ATOM 773 N N . VAL A 1 96 ? -6.469 3.980 6.835 1.00 96.81 96 VAL A N 1
ATOM 774 C CA . VAL A 1 96 ? -7.443 4.143 7.914 1.00 96.81 96 VAL A CA 1
ATOM 775 C C . VAL A 1 96 ? -8.667 3.294 7.601 1.00 96.81 96 VAL A C 1
ATOM 777 O O . VAL A 1 96 ? -9.225 3.371 6.509 1.00 96.81 96 VAL A O 1
ATOM 780 N N . SER A 1 97 ? -9.095 2.521 8.591 1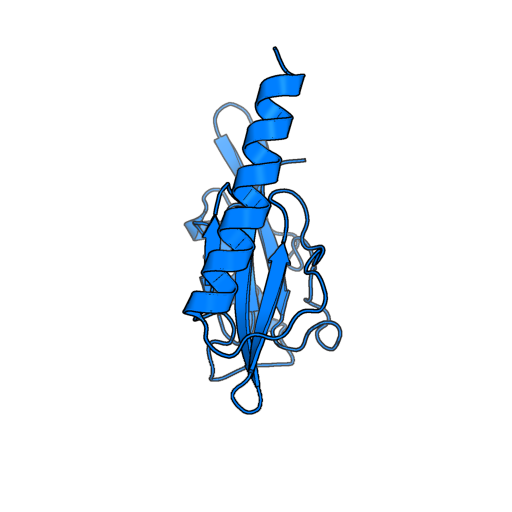.00 94.25 97 SER A N 1
ATOM 781 C CA . SER A 1 97 ? -10.271 1.661 8.522 1.00 94.25 97 SER A CA 1
ATOM 782 C C . SER A 1 97 ? -11.252 2.040 9.624 1.00 94.25 97 SER A C 1
ATOM 784 O O . SER A 1 97 ? -10.854 2.477 10.708 1.00 94.25 97 SER A O 1
ATOM 786 N N . GLN A 1 98 ? -12.544 1.860 9.350 1.00 93.81 98 GLN A N 1
ATOM 787 C CA . GLN A 1 98 ? -13.619 2.121 10.300 1.00 93.81 98 GLN A CA 1
ATOM 788 C C . GLN A 1 98 ? -14.406 0.837 10.569 1.00 93.81 98 GLN A C 1
ATOM 790 O O . GLN A 1 98 ? -14.872 0.182 9.641 1.00 93.81 98 GLN A O 1
ATOM 795 N N . GLN A 1 99 ? -14.606 0.514 11.844 1.00 91.56 99 GLN A N 1
ATOM 796 C CA . GLN A 1 99 ? -15.467 -0.580 12.287 1.00 91.56 99 GLN A CA 1
ATOM 797 C C . GLN A 1 99 ? -16.254 -0.126 13.515 1.00 91.56 99 GLN A C 1
ATOM 799 O O . GLN A 1 99 ? -15.678 0.429 14.447 1.00 91.56 99 GLN A O 1
ATOM 804 N N . GLU A 1 100 ? -17.577 -0.316 13.502 1.00 93.12 100 GLU A N 1
ATOM 805 C CA . GLU A 1 100 ? -18.467 0.010 14.635 1.00 93.12 100 GLU A CA 1
ATOM 806 C C . GLU A 1 100 ? -18.289 1.447 15.172 1.00 93.12 100 GLU A C 1
ATOM 808 O O . GLU A 1 100 ? -18.312 1.712 16.373 1.00 93.12 100 GLU A O 1
ATOM 813 N N . GLY A 1 101 ? -18.063 2.408 14.271 1.00 92.31 101 GLY A N 1
ATOM 814 C CA . GLY A 1 101 ? -17.851 3.812 14.642 1.00 92.31 101 GLY A CA 1
ATOM 815 C C . GLY A 1 101 ? -16.477 4.120 15.250 1.00 92.31 101 GLY A C 1
ATOM 816 O O . GLY A 1 101 ? -16.216 5.272 15.594 1.00 92.31 101 GLY A O 1
ATOM 817 N N . LYS A 1 102 ? -15.586 3.131 15.363 1.00 96.19 102 LYS A N 1
ATOM 818 C CA . LYS A 1 102 ? -14.187 3.307 15.758 1.00 96.19 102 LYS A CA 1
ATOM 819 C C . LYS A 1 102 ? -13.280 3.290 14.540 1.00 96.19 102 LYS A C 1
ATOM 821 O O . LYS A 1 102 ? -13.534 2.581 13.571 1.00 96.19 102 LYS A O 1
ATOM 826 N N . TYR A 1 103 ? -12.208 4.064 14.622 1.00 96.69 103 TYR A N 1
ATOM 827 C CA . TYR A 1 103 ? -11.181 4.148 13.596 1.00 96.69 103 TYR A CA 1
ATOM 828 C C . TYR A 1 103 ? -9.909 3.474 14.087 1.00 96.69 103 TYR A C 1
ATOM 830 O O . TYR A 1 103 ? -9.508 3.646 15.237 1.00 96.69 103 TYR A O 1
ATOM 838 N N . PHE A 1 104 ? -9.266 2.735 13.201 1.00 95.75 104 PHE A N 1
ATOM 839 C CA . PHE A 1 104 ? -7.945 2.152 13.392 1.00 95.75 104 PHE A CA 1
ATOM 840 C C . PHE A 1 104 ? -7.153 2.323 12.102 1.00 95.75 104 PHE A C 1
ATOM 842 O O . PHE A 1 104 ? -7.675 2.813 11.100 1.00 95.75 104 PHE A O 1
ATOM 849 N N . TYR A 1 105 ? -5.875 1.976 12.136 1.00 96.56 105 TYR A N 1
ATOM 850 C CA . TYR A 1 105 ? 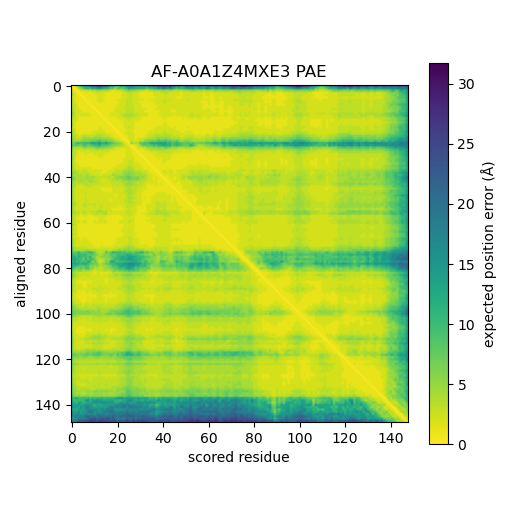-5.008 2.162 10.990 1.00 96.56 105 TYR A CA 1
ATOM 851 C C . TYR A 1 105 ? -4.035 1.008 10.847 1.00 96.56 105 TYR A C 1
ATOM 853 O O . TYR A 1 105 ? -3.563 0.451 11.838 1.00 96.56 105 TYR A O 1
ATOM 861 N N . ASP A 1 106 ? -3.681 0.741 9.601 1.00 96.12 106 ASP A N 1
ATOM 862 C CA . ASP A 1 106 ? -2.452 0.053 9.268 1.00 96.12 106 ASP A CA 1
ATOM 863 C C . ASP A 1 106 ? -1.362 1.077 8.954 1.00 96.12 106 ASP A C 1
ATOM 865 O O .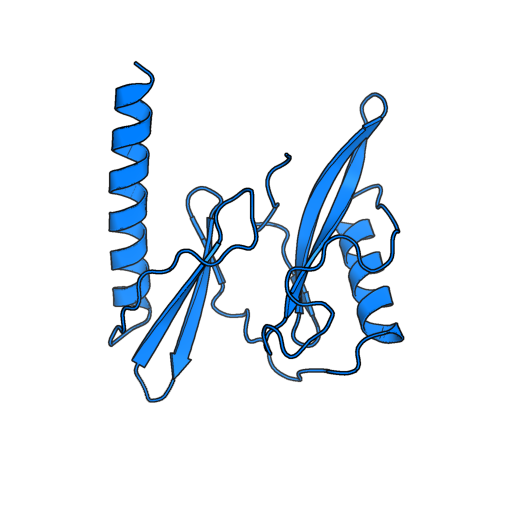 ASP A 1 106 ? -1.622 2.142 8.385 1.00 96.12 106 ASP A O 1
ATOM 869 N N . HIS A 1 107 ? -0.119 0.739 9.293 1.00 96.38 107 HIS A N 1
ATOM 870 C CA . HIS A 1 107 ? 1.054 1.547 8.976 1.00 96.38 107 HIS A CA 1
ATOM 871 C C . HIS A 1 107 ? 2.127 0.673 8.336 1.00 96.38 107 HIS A C 1
ATOM 873 O O . HIS A 1 107 ? 2.726 -0.169 8.999 1.00 96.38 107 HIS A O 1
ATOM 879 N N . TYR A 1 108 ? 2.409 0.924 7.059 1.00 96.75 108 TYR A N 1
ATOM 880 C CA . TYR A 1 108 ? 3.452 0.252 6.291 1.00 96.75 108 TYR A CA 1
ATOM 881 C C . TYR A 1 108 ? 4.645 1.196 6.042 1.00 96.75 108 TYR A C 1
ATOM 883 O O . TYR A 1 108 ? 4.475 2.263 5.436 1.00 96.75 108 TYR A O 1
ATOM 891 N N . PRO A 1 109 ? 5.859 0.840 6.506 1.00 95.12 109 PRO A N 1
ATOM 892 C CA . PRO A 1 109 ? 7.079 1.594 6.229 1.00 95.12 109 PRO A CA 1
ATOM 893 C C . PRO A 1 109 ? 7.431 1.636 4.733 1.00 95.12 109 PRO A C 1
ATOM 895 O O . PRO A 1 109 ? 6.941 0.807 3.969 1.00 95.12 109 PRO A O 1
ATOM 898 N N . PRO A 1 110 ? 8.332 2.535 4.298 1.00 95.19 110 PRO A N 1
ATOM 899 C CA . PRO A 1 110 ? 8.651 2.718 2.879 1.00 95.19 110 PRO A CA 1
ATOM 900 C C . PRO A 1 110 ? 9.247 1.487 2.180 1.00 95.19 110 PRO A C 1
ATOM 902 O O . PRO A 1 110 ? 9.141 1.374 0.969 1.00 95.19 110 PRO A O 1
ATOM 905 N N . GLU A 1 111 ? 9.870 0.564 2.913 1.00 91.94 111 GLU A N 1
ATOM 906 C CA . GLU A 1 111 ? 10.648 -0.540 2.323 1.00 91.94 111 GLU A CA 1
ATOM 907 C C . GLU A 1 111 ? 9.950 -1.907 2.413 1.00 91.94 111 GLU A C 1
ATOM 909 O O . GLU A 1 111 ? 10.350 -2.866 1.756 1.00 91.94 111 GLU A O 1
ATOM 914 N N . LEU A 1 112 ? 8.927 -2.036 3.265 1.00 90.81 112 LEU A N 1
ATOM 915 C CA . LEU A 1 112 ? 8.353 -3.328 3.640 1.00 90.81 112 LEU A CA 1
ATOM 916 C C . LEU A 1 112 ? 6.840 -3.222 3.812 1.00 90.81 112 LEU A C 1
ATOM 918 O O . LEU A 1 112 ? 6.349 -2.342 4.514 1.00 90.81 112 LEU A O 1
ATOM 922 N N . LEU A 1 113 ? 6.109 -4.213 3.295 1.00 93.62 113 LEU A N 1
ATOM 923 C CA . LEU A 1 113 ? 4.689 -4.409 3.600 1.00 93.62 113 LEU A CA 1
ATOM 924 C C . LEU A 1 113 ? 4.493 -5.135 4.939 1.00 93.62 113 LEU A C 1
ATOM 926 O O . LEU A 1 113 ? 3.728 -6.090 5.045 1.00 93.62 113 LEU A O 1
ATOM 930 N N . ASN A 1 114 ? 5.197 -4.689 5.978 1.00 93.31 114 ASN A N 1
ATOM 931 C CA . ASN A 1 114 ? 4.955 -5.137 7.343 1.00 93.31 114 ASN A CA 1
ATOM 932 C C . ASN A 1 114 ? 4.162 -4.065 8.090 1.00 93.31 114 ASN A C 1
ATOM 934 O O . ASN A 1 114 ? 4.622 -2.929 8.183 1.00 93.31 114 ASN A O 1
ATOM 938 N N . ASN A 1 115 ? 2.993 -4.426 8.616 1.00 94.19 115 ASN A N 1
ATOM 939 C CA . ASN A 1 115 ? 2.184 -3.500 9.396 1.00 94.19 115 ASN A CA 1
ATOM 940 C C . ASN A 1 115 ? 2.848 -3.287 10.763 1.00 94.19 115 ASN A C 1
ATOM 942 O O . ASN A 1 115 ? 3.039 -4.243 11.513 1.00 94.19 115 ASN A O 1
ATOM 946 N N . ILE A 1 116 ? 3.212 -2.044 11.068 1.00 94.06 116 ILE A N 1
ATOM 947 C CA . ILE A 1 116 ? 3.839 -1.641 12.334 1.00 94.06 116 ILE A CA 1
ATOM 948 C C . ILE A 1 116 ? 2.919 -0.762 13.189 1.00 94.06 116 ILE A C 1
ATOM 950 O O . ILE A 1 116 ? 3.393 -0.070 14.095 1.00 94.06 116 ILE A O 1
ATOM 954 N N . ALA A 1 117 ? 1.619 -0.740 12.882 1.00 92.88 117 ALA A N 1
ATOM 955 C CA . ALA A 1 117 ? 0.646 0.016 13.650 1.00 92.88 117 ALA A CA 1
ATOM 956 C C . ALA A 1 117 ? 0.616 -0.449 15.112 1.00 92.88 117 ALA A C 1
ATOM 958 O O . ALA A 1 117 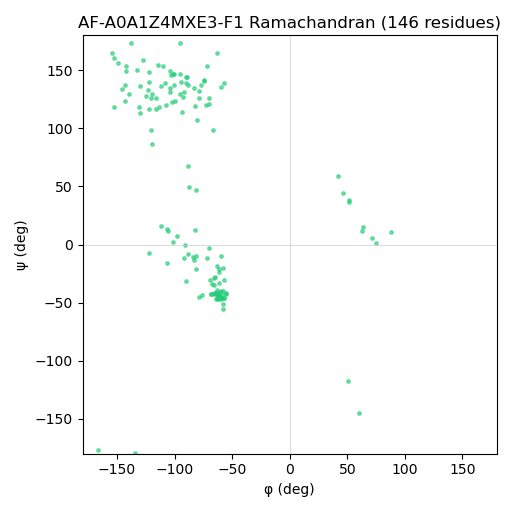? 0.595 -1.640 15.424 1.00 92.88 117 ALA A O 1
ATOM 959 N N . ALA A 1 118 ? 0.589 0.520 16.024 1.00 88.19 118 ALA A N 1
ATOM 960 C CA . ALA A 1 118 ? 0.281 0.253 17.419 1.00 88.19 118 ALA A CA 1
ATOM 961 C C . ALA A 1 118 ? -1.229 -0.010 17.566 1.00 88.19 118 ALA A C 1
ATOM 963 O O . ALA A 1 118 ? -2.016 0.720 16.953 1.00 88.19 118 ALA A O 1
ATOM 964 N N . PRO A 1 119 ? -1.649 -0.975 18.406 1.00 88.81 119 PRO A N 1
ATOM 965 C CA . PRO A 1 119 ? -3.059 -1.277 18.624 1.00 88.81 119 PRO A CA 1
ATOM 966 C C . PRO A 1 119 ? -3.735 -0.096 19.329 1.00 88.81 119 PRO A C 1
ATOM 968 O O . PRO A 1 119 ? -3.614 0.083 20.542 1.00 88.81 119 PRO A O 1
ATOM 971 N N . LYS A 1 120 ? -4.412 0.753 18.553 1.00 93.75 120 LYS A N 1
ATOM 972 C CA . LYS A 1 120 ? -5.097 1.943 19.054 1.00 93.75 120 LYS A CA 1
ATOM 973 C C . LYS A 1 120 ? -6.362 2.213 18.252 1.00 93.75 120 LYS A C 1
ATOM 975 O O . LYS A 1 120 ? -6.339 2.205 17.025 1.00 93.75 120 LYS A O 1
ATOM 980 N N . LEU A 1 121 ? -7.441 2.488 18.980 1.00 95.62 121 LEU A N 1
ATOM 981 C CA . LEU A 1 121 ? -8.721 2.909 18.430 1.00 95.62 121 LEU A CA 1
ATOM 982 C C . LEU A 1 121 ? -8.902 4.414 18.627 1.00 95.62 121 LEU A C 1
ATOM 984 O O . LEU A 1 121 ? -8.480 4.972 19.642 1.00 95.62 121 LEU A O 1
ATOM 988 N N . PHE A 1 122 ? -9.560 5.047 17.667 1.00 97.06 122 PHE A N 1
ATOM 989 C CA . PHE A 1 122 ? -9.861 6.473 17.649 1.00 97.06 122 PHE A CA 1
ATOM 990 C C . PHE A 1 122 ? -11.355 6.690 17.415 1.00 97.06 122 PHE A C 1
ATOM 992 O O . PHE A 1 122 ? -12.048 5.818 16.882 1.00 97.06 122 PHE A O 1
ATOM 999 N N . ASN A 1 123 ? -11.862 7.858 17.802 1.00 97.12 123 ASN A N 1
ATOM 1000 C CA . ASN A 1 123 ? -13.274 8.203 17.615 1.00 97.12 123 ASN A CA 1
ATOM 1001 C C . ASN A 1 123 ? -13.532 8.927 16.287 1.00 97.12 123 ASN A C 1
ATOM 1003 O O . ASN A 1 123 ? -14.681 9.095 15.890 1.00 97.12 123 ASN A O 1
ATOM 1007 N N . SER A 1 124 ? -12.475 9.357 15.595 1.00 96.75 124 SER A N 1
ATOM 1008 C CA . SER A 1 124 ? -12.561 9.951 14.261 1.00 96.75 124 SER A CA 1
ATOM 1009 C C . SER A 1 124 ? -11.311 9.662 13.432 1.00 96.75 124 SER A C 1
ATOM 1011 O O . SER A 1 124 ? -10.219 9.466 13.974 1.00 96.75 124 SER A O 1
ATOM 1013 N N . GLU A 1 125 ? -11.458 9.709 12.109 1.00 95.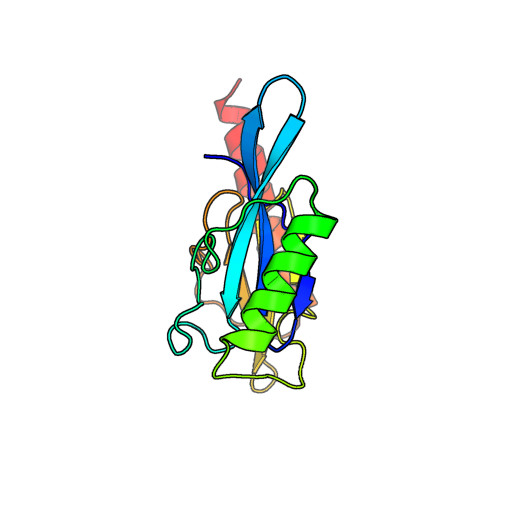81 125 GLU A N 1
ATOM 1014 C CA . GLU A 1 125 ? -10.339 9.661 11.162 1.00 95.81 125 GLU A CA 1
ATOM 1015 C C . GLU A 1 125 ? -9.338 10.800 11.412 1.00 95.81 125 GLU A C 1
ATOM 1017 O O 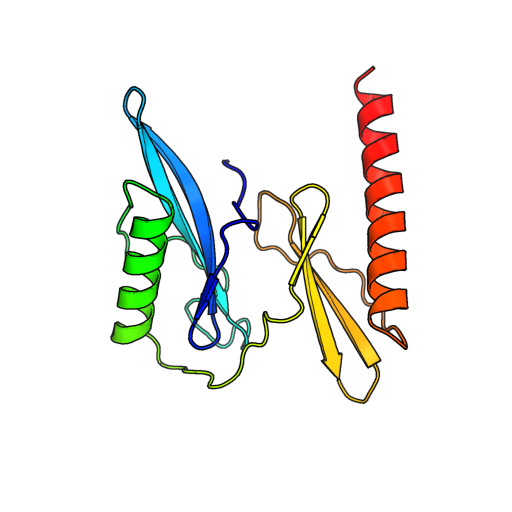. GLU A 1 125 ? -8.128 10.580 11.412 1.00 95.81 125 GLU A O 1
ATOM 1022 N N . TYR A 1 126 ? -9.827 12.006 11.725 1.00 96.31 126 TYR A N 1
ATOM 1023 C CA . TYR A 1 126 ? -8.979 13.156 12.048 1.00 96.31 126 TYR A CA 1
ATOM 1024 C C . TYR A 1 126 ? -8.085 12.904 13.270 1.00 96.31 126 TYR A C 1
ATOM 1026 O O . TYR A 1 126 ? -6.883 13.181 13.230 1.00 96.31 126 TYR A O 1
ATOM 1034 N N . GLU A 1 127 ? -8.656 12.367 14.352 1.00 97.12 127 GLU A N 1
ATOM 1035 C CA . GLU A 1 127 ? -7.911 12.022 15.568 1.00 97.12 127 GLU A CA 1
ATOM 1036 C C . GLU A 1 127 ? -6.838 10.962 15.272 1.00 97.12 127 GLU A C 1
ATOM 1038 O O . GLU A 1 127 ? -5.686 11.109 15.692 1.00 97.12 127 GLU A O 1
ATOM 1043 N N . CYS A 1 128 ? -7.201 9.942 14.487 1.00 96.44 128 CYS A N 1
ATOM 1044 C CA . CYS A 1 128 ? -6.293 8.890 14.040 1.00 96.44 128 CYS A CA 1
ATOM 1045 C C . CYS A 1 128 ? -5.094 9.470 13.276 1.00 96.44 128 CYS A C 1
ATOM 1047 O O . CYS A 1 128 ? -3.942 9.299 13.685 1.00 96.44 128 CYS A O 1
ATOM 1049 N N . LEU A 1 129 ? -5.357 10.241 12.219 1.00 96.06 129 LEU A N 1
ATOM 1050 C CA . LEU A 1 129 ? -4.319 10.840 11.380 1.00 96.06 129 LEU A CA 1
ATOM 1051 C C . LEU A 1 129 ? -3.439 11.829 12.148 1.00 96.06 129 LEU A C 1
ATOM 1053 O O . LEU A 1 129 ? -2.224 11.854 11.946 1.00 96.06 129 LEU A O 1
AT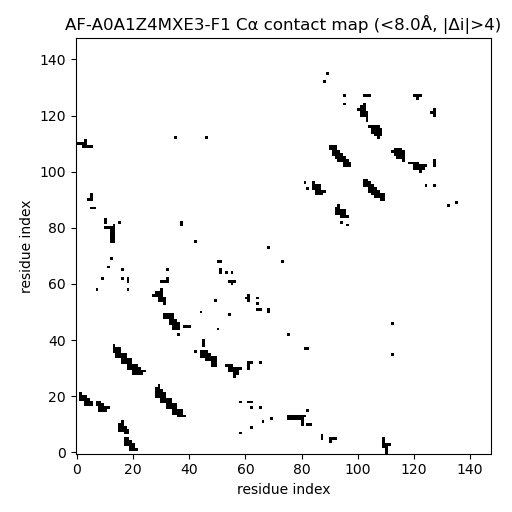OM 1057 N N . SER A 1 130 ? -4.025 12.625 13.046 1.00 95.88 130 SER A N 1
ATOM 1058 C CA . SER A 1 130 ? -3.279 13.584 13.869 1.00 95.88 130 SER A CA 1
ATOM 1059 C C . SER A 1 130 ? -2.285 12.874 14.787 1.00 95.88 130 SER A C 1
ATOM 1061 O O . SER A 1 130 ? -1.122 13.270 14.874 1.00 95.88 130 SER A O 1
ATOM 1063 N N . TRP A 1 131 ? -2.709 11.779 15.423 1.00 94.88 131 TRP A N 1
ATOM 1064 C CA . TRP A 1 131 ? -1.836 10.977 16.278 1.00 94.88 131 TRP A CA 1
ATOM 1065 C C . TRP A 1 131 ? -0.691 10.327 15.488 1.00 94.88 131 TRP A C 1
ATOM 1067 O O . TRP A 1 131 ? 0.459 10.349 15.935 1.00 94.88 131 TRP A O 1
ATOM 1077 N N . ILE A 1 132 ? -0.982 9.805 14.291 1.00 94.00 132 ILE A N 1
ATOM 1078 C CA . ILE A 1 132 ? 0.024 9.190 13.412 1.00 94.00 132 ILE A CA 1
ATOM 1079 C C . ILE A 1 132 ? 1.067 10.223 12.973 1.00 94.00 132 ILE A C 1
ATOM 1081 O O . ILE A 1 132 ? 2.267 9.948 13.062 1.00 94.00 132 ILE A O 1
ATOM 1085 N N . LYS A 1 133 ? 0.630 11.419 12.549 1.00 93.94 133 LYS A N 1
ATOM 1086 C CA . LYS A 1 133 ? 1.524 12.519 12.153 1.00 93.94 133 LYS A CA 1
ATOM 1087 C C . LYS A 1 133 ? 2.464 12.911 13.287 1.00 93.94 133 LYS A C 1
ATOM 1089 O O . LYS A 1 133 ? 3.673 12.851 13.097 1.00 93.94 133 LYS A O 1
ATOM 1094 N N . LEU A 1 134 ? 1.935 13.161 14.488 1.00 92.31 134 LEU A N 1
ATOM 1095 C CA . LEU A 1 134 ? 2.751 13.472 15.671 1.00 92.31 134 LEU A CA 1
ATOM 1096 C C . LEU A 1 134 ? 3.804 12.385 15.952 1.00 92.31 134 LEU A C 1
ATOM 1098 O O . LEU A 1 134 ? 4.969 12.685 16.231 1.00 92.31 134 LEU A O 1
ATOM 1102 N N . GLY A 1 135 ? 3.416 11.110 15.842 1.00 90.19 135 GLY A N 1
ATOM 1103 C CA . GLY A 1 135 ? 4.329 9.981 16.022 1.00 90.19 135 GLY A CA 1
ATOM 1104 C C . GLY A 1 135 ? 5.406 9.866 14.933 1.00 90.19 135 GLY A C 1
ATOM 1105 O O . GLY A 1 135 ? 6.532 9.442 15.215 1.00 90.19 135 GLY A O 1
ATOM 1106 N N . LEU A 1 136 ? 5.090 10.225 13.688 1.00 89.00 136 LEU A N 1
ATOM 1107 C CA . LEU A 1 136 ? 6.042 10.233 12.573 1.00 89.00 136 LEU A CA 1
ATOM 1108 C C . LEU A 1 136 ? 6.983 11.444 12.638 1.00 89.00 136 LEU A C 1
ATOM 1110 O O . LEU A 1 136 ? 8.195 11.255 12.530 1.00 89.00 136 LEU A O 1
ATOM 1114 N N . ASP A 1 137 ? 6.474 12.636 12.938 1.00 90.81 137 ASP A N 1
ATOM 1115 C CA . ASP A 1 137 ? 7.260 13.872 13.063 1.00 90.81 137 ASP A CA 1
ATOM 1116 C C . ASP A 1 137 ? 8.286 13.783 14.198 1.00 90.81 137 ASP A C 1
ATOM 1118 O O . ASP A 1 137 ? 9.465 14.128 14.037 1.00 90.81 137 ASP A O 1
ATOM 1122 N N . GLY A 1 138 ? 7.868 13.226 15.341 1.00 82.31 138 GLY A N 1
ATOM 1123 C CA . GLY A 1 138 ? 8.755 12.986 16.476 1.00 82.31 138 GLY A CA 1
ATOM 1124 C C . GLY A 1 138 ? 9.858 11.962 16.177 1.00 82.31 138 GLY A C 1
ATOM 1125 O O . GLY A 1 138 ? 10.933 12.015 16.779 1.00 82.31 138 GLY A O 1
ATOM 1126 N N . ARG A 1 139 ? 9.629 11.011 15.260 1.00 76.44 139 ARG A N 1
ATOM 1127 C CA . ARG A 1 139 ? 10.665 10.071 14.791 1.00 76.44 139 ARG A CA 1
ATOM 1128 C C . ARG A 1 139 ? 11.593 10.726 13.772 1.00 76.44 139 ARG A C 1
ATOM 1130 O O . ARG A 1 139 ? 12.809 10.605 13.913 1.00 76.44 139 ARG A O 1
ATOM 1137 N N . TYR A 1 140 ? 11.033 11.452 12.808 1.00 70.06 140 TYR A N 1
ATOM 1138 C CA . TYR A 1 140 ? 11.778 12.126 11.747 1.00 70.06 140 TYR A CA 1
ATOM 1139 C C . TYR A 1 140 ? 12.770 13.153 12.305 1.00 70.06 140 TYR A C 1
ATOM 1141 O O . TYR A 1 140 ? 13.954 13.138 11.963 1.00 70.06 140 TYR A O 1
ATOM 1149 N N . THR A 1 141 ? 12.321 13.977 13.257 1.00 66.94 141 THR A N 1
ATOM 1150 C CA . THR A 1 141 ? 13.178 14.962 13.934 1.00 66.94 141 THR A CA 1
ATOM 1151 C C . THR A 1 141 ? 14.339 14.286 14.672 1.00 66.94 141 THR A C 1
ATOM 1153 O O . THR A 1 141 ? 15.488 14.700 14.536 1.00 66.94 141 THR A O 1
ATOM 1156 N N . ARG A 1 142 ? 14.076 13.187 15.397 1.00 69.88 142 ARG A N 1
ATOM 1157 C CA . ARG A 1 142 ? 15.115 12.430 16.121 1.00 69.88 142 ARG A CA 1
ATOM 1158 C C . ARG A 1 142 ? 16.130 11.757 15.196 1.00 69.88 142 ARG A C 1
ATOM 1160 O O . ARG A 1 142 ? 17.298 11.665 15.561 1.00 69.88 142 ARG A O 1
ATOM 1167 N N . GLN A 1 143 ? 15.707 11.278 14.027 1.00 68.44 143 GLN A N 1
ATOM 1168 C CA . GLN A 1 143 ? 16.618 10.683 13.045 1.00 68.44 143 GLN A CA 1
ATOM 1169 C C . GLN A 1 143 ? 17.557 11.727 12.435 1.00 68.44 143 GLN A C 1
ATOM 1171 O O . GLN A 1 143 ? 18.753 11.470 12.359 1.00 68.44 143 GLN A O 1
ATOM 1176 N N . ARG A 1 144 ? 17.048 12.917 12.083 1.00 64.12 144 ARG A N 1
ATOM 1177 C CA . ARG A 1 144 ? 17.882 14.012 11.557 1.00 64.12 144 ARG A CA 1
ATOM 1178 C C . ARG A 1 144 ? 18.938 14.487 12.552 1.00 64.12 144 ARG A C 1
ATOM 1180 O O . ARG A 1 144 ? 20.074 14.697 12.156 1.00 64.12 144 ARG A O 1
ATOM 1187 N N . VAL A 1 145 ? 18.588 14.605 13.834 1.00 59.97 145 VAL A N 1
ATOM 1188 C CA . VAL A 1 145 ? 19.540 15.018 14.883 1.00 59.97 145 VAL A CA 1
ATOM 1189 C C . VAL A 1 145 ? 20.650 13.984 15.101 1.00 59.97 145 VAL A C 1
ATOM 1191 O O . VAL A 1 145 ? 21.749 14.357 15.473 1.00 59.97 145 VAL A O 1
ATOM 1194 N N . ARG A 1 146 ? 20.395 12.691 14.860 1.00 57.94 146 ARG A N 1
ATOM 1195 C CA . ARG A 1 146 ? 21.407 11.623 14.995 1.00 57.94 146 ARG A CA 1
ATOM 1196 C C . ARG A 1 146 ? 22.339 11.480 13.787 1.00 57.94 146 ARG A C 1
ATOM 1198 O O . ARG A 1 146 ? 23.275 10.692 13.857 1.00 57.94 146 ARG A O 1
ATOM 1205 N N . GLN A 1 147 ? 22.038 12.152 12.678 1.00 54.72 147 GLN A N 1
ATOM 1206 C CA . GLN A 1 147 ? 22.846 12.140 11.452 1.00 54.72 147 GLN A CA 1
ATOM 1207 C C . GLN A 1 147 ? 23.717 13.401 11.303 1.00 54.72 147 GLN A C 1
ATOM 1209 O O . GLN A 1 147 ? 24.404 13.536 10.293 1.00 54.72 147 GLN A O 1
ATOM 1214 N N . LEU A 1 148 ? 23.668 14.305 12.288 1.00 47.22 148 LEU A N 1
ATOM 1215 C CA . LEU A 1 148 ? 24.532 15.478 12.447 1.00 47.22 148 LEU A CA 1
ATOM 1216 C C . LEU A 1 148 ? 25.539 15.210 13.569 1.00 47.22 148 LEU A C 1
ATOM 1218 O O . LEU A 1 148 ? 26.679 15.700 13.438 1.00 47.22 148 LEU A O 1
#

Nearest PDB structures (foldseek):
  6byp-assembly1_A  TM=4.354E-01  e=2.667E-01  Alteromonas sp. LOR
  7drq-assembly2_B  TM=4.203E-01  e=8.309E-01  Catenovulum maritimum
  4uxg-assembly2_E  TM=2.170E-01  e=1.427E+00  Tequatrovirus T4
  5nxh-assembly1_C  TM=2.235E-01  e=1.871E+00  Tequatrovirus T4
  5nxf-assembly1_C  TM=1.953E-01  e=2.589E+00  Tequatrovirus T4